Protein AF-A0A940KH64-F1 (afdb_monomer_lite)

Foldseek 3Di:
DDDDDDPPPDDPLVVLLVLLVVQWDWDDDDQKTWIAGNVVSLVVSCVDPSLVVLLVCVVVVDFDKDKDKAFAPDAWDDKDAPQWDADPRRGIIMHIDTSSCSSVPVRNPTMMIGD

pLDDT: mean 90.04, std 15.77, range [35.03, 98.44]

Sequence (115 aa):
HKSSKGDKQPDSADATFQDLVSIYKVTLNNGLFKKEVDTARYKQLMARKEANDIKQMADQGMEMIYSANFKLPRPVKHSSNPLLKVSDDKRTVTLRYNLLDIINDPAKYSFTIEY

Structure (mmCIF, N/CA/C/O backbone):
data_AF-A0A940KH64-F1
#
_entry.id   AF-A0A940KH64-F1
#
loop_
_atom_site.group_PDB
_atom_site.id
_atom_site.type_symbol
_atom_site.label_atom_id
_atom_site.label_alt_id
_atom_site.label_comp_id
_atom_site.label_asym_id
_atom_site.label_entity_id
_atom_site.label_seq_id
_atom_site.pdbx_PDB_ins_code
_atom_site.Cartn_x
_atom_site.Cartn_y
_atom_site.Cartn_z
_atom_site.occupancy
_atom_site.B_iso_or_equiv
_atom_site.auth_seq_id
_atom_site.auth_comp_id
_atom_site.auth_asym_id
_atom_site.auth_atom_id
_atom_site.pdbx_PDB_model_num
ATOM 1 N N . HIS A 1 1 ? 39.725 20.330 11.433 1.00 39.28 1 HIS A N 1
ATOM 2 C CA . HIS A 1 1 ? 38.336 19.832 11.383 1.00 39.28 1 HIS A CA 1
ATOM 3 C C . HIS A 1 1 ? 37.376 20.975 11.068 1.00 39.28 1 HIS A C 1
ATOM 5 O O . HIS A 1 1 ? 37.160 21.824 11.920 1.00 39.28 1 HIS A O 1
ATOM 11 N N . LYS A 1 2 ? 36.834 21.034 9.846 1.00 35.03 2 LYS A N 1
ATOM 12 C CA . LYS A 1 2 ? 35.682 21.880 9.501 1.00 35.03 2 LYS A CA 1
ATOM 13 C C . LYS A 1 2 ? 34.689 21.009 8.742 1.00 35.03 2 LYS A C 1
ATOM 15 O O . LYS A 1 2 ? 34.998 20.526 7.659 1.00 35.03 2 LYS A O 1
ATOM 20 N N . SER A 1 3 ? 33.542 20.775 9.367 1.00 43.34 3 SER A N 1
ATOM 21 C CA . SER A 1 3 ? 32.396 20.087 8.783 1.00 43.34 3 SER A CA 1
ATOM 22 C C . SER A 1 3 ? 31.807 20.960 7.679 1.00 43.34 3 SER A C 1
ATOM 24 O O . SER A 1 3 ? 31.315 22.051 7.964 1.00 43.34 3 SER A O 1
ATOM 26 N N . SER A 1 4 ? 31.864 20.492 6.432 1.00 43.09 4 SER A N 1
ATOM 27 C CA . SER A 1 4 ? 31.067 21.061 5.347 1.00 43.09 4 SER A CA 1
ATOM 28 C C . SER A 1 4 ? 29.786 20.243 5.228 1.00 43.09 4 SER A C 1
ATOM 30 O O . SER A 1 4 ? 29.837 19.022 5.082 1.00 43.09 4 SER A O 1
ATOM 32 N N . LYS A 1 5 ? 28.646 20.924 5.367 1.00 42.47 5 LYS A N 1
ATOM 33 C CA . LYS A 1 5 ? 27.305 20.389 5.129 1.00 42.47 5 LYS A CA 1
ATOM 34 C C . LYS A 1 5 ? 27.257 19.840 3.703 1.00 42.47 5 LYS A C 1
ATOM 36 O O . LYS A 1 5 ? 27.449 20.591 2.754 1.00 42.47 5 LYS A O 1
ATOM 41 N N . GLY A 1 6 ? 27.045 18.536 3.572 1.00 38.31 6 GLY A N 1
ATOM 42 C CA . GLY A 1 6 ? 26.693 17.931 2.298 1.00 38.31 6 GLY A CA 1
ATOM 43 C C . GLY A 1 6 ? 25.213 18.166 2.049 1.00 38.31 6 GLY A C 1
ATOM 44 O O . GLY A 1 6 ? 24.385 17.497 2.665 1.00 38.31 6 GLY A O 1
ATOM 45 N N . ASP A 1 7 ? 24.891 19.097 1.157 1.00 41.84 7 ASP A N 1
ATOM 46 C CA . ASP A 1 7 ? 23.627 19.066 0.427 1.00 41.84 7 ASP A CA 1
ATOM 47 C C . ASP A 1 7 ? 23.649 17.802 -0.442 1.00 41.84 7 ASP A C 1
ATOM 49 O O . ASP A 1 7 ? 24.141 17.796 -1.570 1.00 41.84 7 ASP A O 1
ATOM 53 N N . LYS A 1 8 ? 23.201 16.679 0.130 1.00 44.53 8 LYS A N 1
ATOM 54 C CA . LYS A 1 8 ? 22.920 15.473 -0.642 1.00 44.53 8 LYS A CA 1
ATOM 55 C C . LYS A 1 8 ? 21.658 15.747 -1.445 1.00 44.53 8 LYS A C 1
ATOM 57 O O . LYS A 1 8 ? 20.546 15.624 -0.937 1.00 44.53 8 LYS A O 1
ATOM 62 N N . GLN A 1 9 ? 21.848 16.138 -2.697 1.00 45.94 9 GLN A N 1
ATOM 63 C CA . GLN A 1 9 ? 20.864 15.883 -3.739 1.00 45.94 9 GLN A CA 1
ATOM 64 C C . GLN A 1 9 ? 20.433 14.413 -3.600 1.00 45.94 9 GLN A C 1
ATOM 66 O O . GLN A 1 9 ? 21.328 13.573 -3.478 1.00 45.94 9 GLN A O 1
ATOM 71 N N . PRO A 1 10 ? 19.130 14.086 -3.501 1.00 49.25 10 PRO A N 1
ATOM 72 C CA . PRO A 1 10 ? 18.728 12.697 -3.332 1.00 49.25 10 PRO A CA 1
ATOM 73 C C . PRO A 1 10 ? 19.308 11.904 -4.499 1.00 49.25 10 PRO A C 1
ATOM 75 O O . PRO A 1 10 ? 19.082 12.266 -5.659 1.00 49.25 10 PRO A O 1
ATOM 78 N N . ASP A 1 11 ? 20.088 10.867 -4.189 1.00 60.97 11 ASP A N 1
ATOM 79 C CA . ASP A 1 11 ? 20.487 9.885 -5.189 1.00 60.97 11 ASP A CA 1
ATOM 80 C C . ASP A 1 11 ? 19.204 9.438 -5.904 1.00 60.97 11 ASP A C 1
ATOM 82 O O . ASP A 1 11 ? 18.157 9.258 -5.275 1.00 60.97 11 ASP A O 1
ATOM 86 N N . SER A 1 12 ? 19.239 9.326 -7.233 1.00 69.56 12 SER A N 1
ATOM 87 C CA . SER A 1 12 ? 18.042 9.110 -8.063 1.00 69.56 12 SER A CA 1
ATOM 88 C C . SER A 1 12 ? 17.190 7.911 -7.612 1.00 69.56 12 SER A C 1
ATOM 90 O O . SER A 1 12 ? 15.969 7.906 -7.796 1.00 69.56 12 SER A O 1
ATOM 92 N N . ALA A 1 13 ? 17.814 6.928 -6.958 1.00 69.62 13 ALA A N 1
ATOM 93 C CA . ALA A 1 13 ? 17.157 5.788 -6.332 1.00 69.62 13 ALA A CA 1
ATOM 94 C C . ALA A 1 13 ? 16.252 6.179 -5.146 1.00 69.62 13 ALA A C 1
ATOM 96 O O . ALA A 1 13 ? 15.103 5.747 -5.108 1.00 69.62 13 ALA A O 1
ATOM 97 N N . ASP A 1 14 ? 16.706 7.040 -4.230 1.00 78.00 14 ASP A N 1
ATOM 98 C CA . ASP A 1 14 ? 15.936 7.461 -3.046 1.00 78.00 14 ASP A CA 1
ATOM 99 C C . ASP A 1 14 ? 14.661 8.213 -3.442 1.00 78.00 14 ASP A C 1
ATOM 101 O O . ASP A 1 14 ? 13.574 7.944 -2.921 1.00 78.00 14 ASP A O 1
ATOM 105 N N . ALA A 1 15 ? 14.770 9.106 -4.430 1.00 83.12 15 ALA A N 1
ATOM 106 C CA . ALA A 1 15 ? 13.614 9.799 -4.992 1.00 83.12 15 ALA A CA 1
ATOM 107 C C . ALA A 1 15 ? 12.624 8.812 -5.639 1.00 83.12 15 ALA A C 1
ATOM 109 O O . ALA A 1 15 ? 11.411 8.922 -5.457 1.00 83.12 15 ALA A O 1
ATOM 110 N N . THR A 1 16 ? 13.132 7.799 -6.345 1.00 83.69 16 THR A N 1
ATOM 111 C CA . THR A 1 16 ? 12.287 6.785 -6.993 1.00 83.69 16 THR A CA 1
ATOM 112 C C . THR A 1 16 ? 11.601 5.869 -5.968 1.00 83.69 16 THR A C 1
ATOM 114 O O . THR A 1 16 ? 10.430 5.521 -6.138 1.00 83.69 16 THR A O 1
ATOM 117 N N . PHE A 1 17 ? 12.265 5.535 -4.856 1.00 89.75 17 PHE A N 1
ATOM 118 C CA . PHE A 1 17 ? 11.654 4.802 -3.742 1.00 89.75 17 PHE A CA 1
ATOM 119 C C . PHE A 1 17 ? 10.537 5.594 -3.060 1.00 89.75 17 PHE A C 1
ATOM 121 O O . PHE A 1 17 ? 9.495 5.026 -2.724 1.00 89.75 17 PHE A O 1
ATOM 128 N N . GLN A 1 18 ? 10.702 6.907 -2.899 1.00 89.62 18 GLN A N 1
ATOM 129 C CA . GLN A 1 18 ? 9.633 7.769 -2.397 1.00 89.62 18 GLN A CA 1
ATOM 130 C C . GLN A 1 18 ? 8.446 7.835 -3.372 1.00 89.62 18 GLN A C 1
ATOM 132 O O . GLN A 1 18 ? 7.279 7.809 -2.954 1.00 89.62 18 GLN A O 1
ATOM 137 N N . ASP A 1 19 ? 8.725 7.856 -4.673 1.00 92.06 19 ASP A N 1
ATOM 138 C CA . ASP A 1 19 ? 7.688 7.875 -5.699 1.00 92.06 19 ASP A CA 1
ATOM 139 C C . ASP A 1 19 ? 6.885 6.567 -5.754 1.00 92.06 19 ASP A C 1
ATOM 141 O O . ASP A 1 19 ? 5.670 6.631 -5.947 1.00 92.06 19 ASP A O 1
ATOM 145 N N . LEU A 1 20 ? 7.493 5.403 -5.474 1.00 92.81 20 LEU A N 1
ATOM 146 C CA . LEU A 1 20 ? 6.775 4.121 -5.346 1.00 92.81 20 LEU A CA 1
ATOM 147 C C . LEU A 1 20 ? 5.663 4.164 -4.294 1.00 92.81 20 LEU A C 1
ATOM 149 O O . LEU A 1 20 ? 4.602 3.576 -4.485 1.00 92.81 20 LEU A O 1
ATOM 153 N N . VAL A 1 21 ? 5.868 4.869 -3.181 1.00 90.25 21 VAL A N 1
ATOM 154 C CA . VAL A 1 21 ? 4.830 5.020 -2.145 1.00 90.25 21 VAL A CA 1
ATOM 155 C C . VAL A 1 21 ? 3.792 6.075 -2.549 1.00 90.25 21 VAL A C 1
ATOM 157 O O . VAL A 1 21 ? 2.642 6.028 -2.111 1.00 90.25 21 VAL A O 1
ATOM 160 N N . SER A 1 22 ? 4.170 7.004 -3.425 1.00 93.62 22 SER A N 1
ATOM 161 C CA . SER A 1 22 ? 3.342 8.133 -3.866 1.00 93.62 22 SER A CA 1
ATOM 162 C C . SER A 1 22 ? 2.420 7.806 -5.051 1.00 93.62 22 SER A C 1
ATOM 164 O O . SER A 1 22 ? 1.5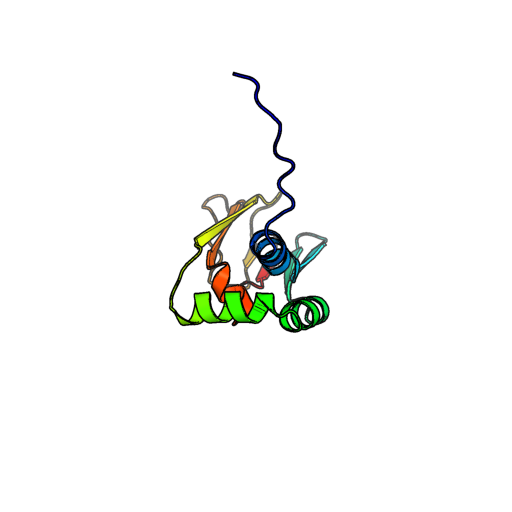82 8.637 -5.425 1.00 93.62 22 SER A O 1
ATOM 166 N N . ILE A 1 23 ? 2.510 6.592 -5.612 1.00 96.69 23 ILE A N 1
ATOM 167 C CA . ILE A 1 23 ? 1.608 6.103 -6.671 1.00 96.69 23 ILE A CA 1
ATOM 168 C C . ILE A 1 23 ? 0.200 5.778 -6.167 1.00 96.69 23 ILE A C 1
ATOM 170 O O . ILE A 1 23 ? -0.630 5.340 -6.953 1.00 96.69 23 ILE A O 1
ATOM 174 N N . TYR A 1 24 ? -0.082 5.919 -4.874 1.00 97.31 24 TYR A N 1
ATOM 175 C CA . TYR A 1 24 ? -1.402 5.629 -4.331 1.00 97.31 24 TYR A CA 1
ATOM 176 C C . TYR A 1 24 ? -2.220 6.899 -4.163 1.00 97.31 24 TYR A C 1
ATOM 178 O O . TYR A 1 24 ? -1.761 7.902 -3.614 1.00 97.31 24 TYR A O 1
ATOM 186 N N . LYS A 1 25 ? -3.486 6.812 -4.555 1.00 97.31 25 LYS A N 1
ATOM 187 C CA . LYS A 1 25 ? -4.514 7.761 -4.164 1.00 97.31 25 LYS A CA 1
ATOM 188 C C . LYS A 1 25 ? -5.074 7.349 -2.808 1.00 97.31 25 LYS A C 1
ATOM 190 O O . LYS A 1 25 ? -5.510 6.212 -2.621 1.00 97.31 25 LYS A O 1
ATOM 195 N N . VAL A 1 26 ? -5.092 8.293 -1.872 1.00 96.81 26 VAL A N 1
ATOM 196 C CA . VAL A 1 26 ? -5.712 8.126 -0.556 1.00 96.81 26 VAL A CA 1
ATOM 197 C C . VAL A 1 26 ? -6.997 8.941 -0.499 1.00 96.81 26 VAL A C 1
ATOM 199 O O . VAL A 1 26 ? -6.997 10.131 -0.803 1.00 96.81 26 VAL A O 1
ATOM 202 N N . THR A 1 27 ? -8.089 8.295 -0.100 1.00 97.50 27 THR A N 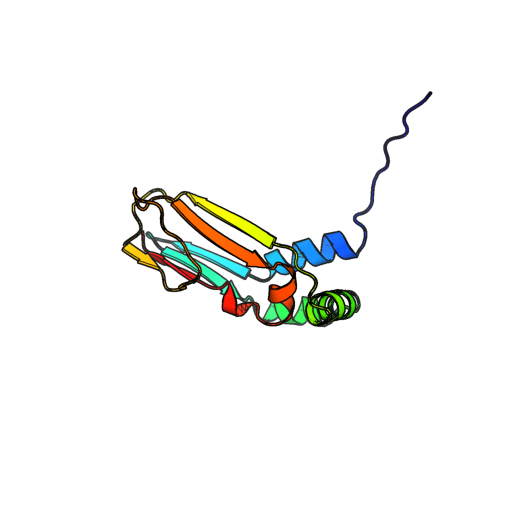1
ATOM 203 C CA . THR A 1 27 ? -9.386 8.930 0.143 1.00 97.50 27 THR A CA 1
ATOM 204 C C . THR A 1 27 ? -9.777 8.714 1.600 1.00 97.50 27 THR A C 1
ATOM 206 O O . THR A 1 27 ? -9.851 7.574 2.061 1.00 97.50 27 THR A O 1
ATOM 209 N N . LEU A 1 28 ? -10.037 9.813 2.311 1.00 96.25 28 LEU A N 1
ATOM 210 C CA . LEU A 1 28 ? -10.539 9.827 3.684 1.00 96.25 28 LEU A CA 1
ATOM 211 C C . LEU A 1 28 ? -11.899 10.527 3.691 1.00 96.25 28 LEU A C 1
ATOM 213 O O . LEU A 1 28 ? -11.970 11.714 3.380 1.00 96.25 28 LEU A O 1
ATOM 217 N N . ASN A 1 29 ? -12.979 9.809 4.001 1.00 94.75 29 ASN A N 1
ATOM 218 C CA . ASN A 1 29 ? -14.322 10.397 4.038 1.00 94.75 29 ASN A CA 1
ATOM 219 C C . ASN A 1 29 ? -15.276 9.586 4.924 1.00 94.75 29 ASN A C 1
ATOM 221 O O . ASN A 1 29 ? -15.358 8.379 4.762 1.00 94.75 29 ASN A O 1
ATOM 225 N N . ASN A 1 30 ? -16.029 10.227 5.823 1.00 92.25 30 ASN A N 1
ATOM 226 C CA . ASN A 1 30 ? -17.156 9.622 6.557 1.00 92.25 30 ASN A CA 1
ATOM 227 C C . ASN A 1 30 ? -16.899 8.236 7.193 1.00 92.25 30 ASN A C 1
ATOM 229 O O . ASN A 1 30 ? -17.778 7.381 7.207 1.00 92.25 30 ASN A O 1
ATOM 233 N N . GLY A 1 31 ? -15.715 8.007 7.773 1.00 96.31 31 GLY A N 1
ATOM 234 C CA . GLY A 1 31 ? -15.359 6.696 8.342 1.00 96.31 31 GLY A CA 1
ATOM 235 C C . GLY A 1 31 ? -14.803 5.696 7.331 1.00 96.31 31 GLY A C 1
ATOM 236 O O . GLY A 1 31 ? -14.702 4.515 7.625 1.00 96.31 31 GLY A O 1
ATOM 237 N N . LEU A 1 32 ? -14.439 6.158 6.141 1.00 97.44 32 LEU A N 1
ATOM 238 C CA . LEU A 1 32 ? -13.757 5.390 5.115 1.00 97.44 32 LEU A CA 1
ATOM 239 C C . LEU A 1 32 ? -12.310 5.861 5.011 1.00 97.44 32 LEU A C 1
ATOM 241 O O . LEU A 1 32 ? -12.052 7.054 4.838 1.00 97.44 32 LEU A O 1
ATOM 245 N N . PHE A 1 33 ? -11.380 4.914 5.037 1.00 97.94 33 PHE A N 1
ATOM 246 C CA . PHE A 1 33 ? -10.011 5.104 4.585 1.00 97.94 33 PHE A CA 1
ATOM 247 C C . PHE A 1 33 ? -9.739 4.139 3.440 1.00 97.94 33 PHE A C 1
ATOM 249 O O . PHE A 1 33 ? -9.591 2.935 3.635 1.00 97.94 33 PHE A O 1
ATOM 256 N N . LYS A 1 34 ? -9.666 4.688 2.230 1.00 98.19 34 LYS A N 1
ATOM 257 C CA . LYS A 1 34 ? -9.341 3.948 1.016 1.00 98.19 34 LYS A CA 1
ATOM 258 C C . LYS A 1 34 ? -7.968 4.361 0.501 1.00 98.19 34 LYS A C 1
ATOM 260 O O . LYS A 1 34 ? -7.674 5.550 0.394 1.00 98.19 34 LYS A O 1
ATOM 265 N N . LYS A 1 35 ? -7.154 3.374 0.150 1.00 97.75 35 LYS A N 1
ATOM 266 C CA . LYS A 1 35 ? -5.876 3.522 -0.544 1.00 97.75 35 LYS A CA 1
ATOM 267 C C . LYS A 1 35 ? -5.932 2.664 -1.801 1.00 97.75 35 LYS A C 1
ATOM 269 O O . LYS A 1 35 ? -6.113 1.454 -1.706 1.00 97.75 35 LYS A O 1
ATOM 274 N N . GLU A 1 36 ? -5.777 3.274 -2.965 1.00 97.81 36 GLU A N 1
ATOM 275 C CA . GLU A 1 36 ? -5.842 2.584 -4.257 1.00 97.81 36 GLU A CA 1
ATOM 276 C C . GLU A 1 36 ? -4.745 3.071 -5.199 1.00 97.81 36 GLU A C 1
ATOM 278 O O . GLU A 1 36 ? -4.243 4.183 -5.043 1.00 97.81 36 GLU A O 1
ATOM 283 N N . VAL A 1 37 ? -4.348 2.240 -6.161 1.00 97.94 37 VAL A N 1
ATOM 284 C CA . VAL A 1 37 ? -3.316 2.611 -7.136 1.00 97.94 37 VAL A CA 1
ATOM 285 C C . VAL A 1 37 ? -3.825 3.740 -8.032 1.00 97.94 37 VAL A C 1
ATOM 287 O O . VAL A 1 37 ? -4.839 3.610 -8.715 1.00 97.94 37 VAL A O 1
ATOM 290 N N . ASP A 1 38 ? -3.081 4.839 -8.080 1.00 97.94 38 ASP A N 1
ATOM 291 C CA . ASP A 1 38 ? -3.192 5.839 -9.131 1.00 97.94 38 ASP A CA 1
ATOM 292 C C . ASP A 1 38 ? -2.459 5.314 -10.370 1.00 97.94 38 ASP A C 1
ATOM 294 O O . ASP A 1 38 ? -1.235 5.399 -10.511 1.00 97.94 38 ASP A O 1
ATOM 298 N N . THR A 1 39 ? -3.234 4.724 -11.277 1.00 96.44 39 THR A N 1
ATOM 299 C CA . THR A 1 39 ? -2.700 4.095 -12.491 1.00 96.44 39 THR A CA 1
ATOM 300 C C . THR A 1 39 ? -1.939 5.070 -13.391 1.00 96.44 39 THR A C 1
ATOM 302 O O . THR A 1 39 ? -1.030 4.642 -14.102 1.00 96.44 39 THR A O 1
ATOM 305 N N . ALA A 1 40 ? -2.260 6.369 -13.363 1.00 96.44 40 ALA A N 1
ATOM 306 C CA . ALA A 1 40 ? -1.549 7.371 -14.149 1.00 96.44 40 ALA A CA 1
ATOM 307 C C . ALA A 1 40 ? -0.158 7.629 -13.562 1.00 96.44 40 ALA A C 1
ATOM 309 O O . ALA A 1 40 ? 0.833 7.581 -14.294 1.00 96.44 40 ALA A O 1
ATOM 310 N N . ARG A 1 41 ? -0.067 7.811 -12.237 1.00 96.12 41 ARG A N 1
ATOM 311 C CA . ARG A 1 41 ? 1.221 7.959 -11.537 1.00 96.12 41 ARG A CA 1
ATOM 312 C C . ARG A 1 41 ? 2.091 6.717 -11.672 1.00 96.12 41 ARG A C 1
ATOM 314 O O . ARG A 1 41 ? 3.282 6.841 -11.937 1.00 96.12 41 ARG A O 1
ATOM 321 N N . TYR A 1 42 ? 1.499 5.529 -11.556 1.00 96.06 42 TYR A N 1
ATOM 322 C CA . TYR A 1 42 ? 2.231 4.279 -11.749 1.00 96.06 42 TYR A CA 1
ATOM 323 C C . TYR A 1 42 ? 2.815 4.175 -13.165 1.00 96.06 42 TYR A C 1
ATOM 325 O O . TYR A 1 42 ? 4.004 3.919 -13.317 1.00 96.06 42 TYR A O 1
ATOM 333 N N . LYS A 1 43 ? 2.029 4.467 -14.211 1.00 95.69 43 LYS A N 1
ATOM 334 C CA . LYS A 1 43 ? 2.534 4.478 -15.597 1.00 95.69 43 LYS A CA 1
ATOM 335 C C . LYS A 1 43 ? 3.675 5.478 -15.798 1.00 95.69 43 LYS A C 1
ATOM 337 O O . LYS A 1 43 ? 4.649 5.152 -16.467 1.00 95.69 43 LYS A O 1
ATOM 342 N N . GLN A 1 44 ? 3.570 6.673 -15.214 1.00 95.00 44 GLN A N 1
ATOM 343 C CA . GLN A 1 44 ? 4.631 7.683 -15.279 1.00 95.00 44 GLN A CA 1
ATOM 344 C C . GLN A 1 44 ? 5.911 7.230 -14.571 1.00 95.00 44 GLN A C 1
ATOM 346 O O . GLN A 1 44 ? 7.001 7.492 -15.071 1.00 95.00 44 GLN A O 1
ATOM 351 N N . LEU A 1 45 ? 5.789 6.543 -13.433 1.00 94.19 45 LEU A N 1
ATOM 352 C CA . LEU A 1 45 ? 6.927 5.963 -12.725 1.00 94.19 45 LEU A CA 1
ATOM 353 C C . LEU A 1 45 ? 7.609 4.881 -13.570 1.00 94.19 45 LEU A C 1
ATOM 355 O O . LEU A 1 45 ? 8.820 4.926 -13.758 1.00 94.19 45 LEU A O 1
ATOM 359 N N . MET A 1 46 ? 6.828 3.955 -14.132 1.00 93.94 46 MET A N 1
ATOM 360 C CA . MET A 1 46 ? 7.342 2.835 -14.931 1.00 93.94 46 MET A CA 1
ATOM 361 C C . MET A 1 46 ? 7.984 3.261 -16.257 1.00 93.94 46 MET A C 1
ATOM 363 O O . MET A 1 46 ? 8.732 2.490 -16.847 1.00 93.94 46 MET A O 1
ATOM 367 N N . ALA A 1 47 ? 7.717 4.479 -16.732 1.00 94.31 47 ALA A N 1
ATOM 368 C CA . ALA A 1 47 ? 8.366 5.035 -17.918 1.00 94.31 47 ALA A CA 1
ATOM 369 C C . ALA A 1 47 ? 9.811 5.509 -17.661 1.00 94.31 47 ALA A C 1
ATOM 371 O O . ALA A 1 47 ? 10.524 5.838 -18.610 1.00 94.31 47 ALA A O 1
ATOM 372 N N . ARG A 1 48 ? 10.248 5.580 -16.397 1.00 92.38 48 ARG A N 1
ATOM 373 C CA . ARG A 1 48 ? 11.593 6.031 -16.018 1.00 92.38 48 ARG A CA 1
ATOM 374 C C . ARG A 1 48 ? 12.595 4.883 -16.086 1.00 92.38 48 ARG A C 1
ATOM 376 O O . ARG A 1 48 ? 12.251 3.734 -15.818 1.00 92.38 48 ARG A O 1
ATOM 383 N N . LYS A 1 49 ? 13.859 5.187 -16.394 1.00 90.62 49 LYS A N 1
ATOM 384 C CA . LYS A 1 49 ? 14.912 4.161 -16.486 1.00 90.62 49 LYS A CA 1
ATOM 385 C C . LYS A 1 49 ? 15.158 3.498 -15.127 1.00 90.62 49 LYS A C 1
ATOM 387 O O . LYS A 1 49 ? 15.329 2.286 -15.061 1.00 90.62 49 LYS A O 1
ATOM 392 N N . GLU A 1 50 ? 15.127 4.287 -14.063 1.00 91.38 50 GLU A N 1
ATOM 393 C CA . GLU A 1 50 ? 15.376 3.883 -12.679 1.00 91.38 50 GLU A CA 1
ATOM 394 C C . GLU A 1 50 ? 14.361 2.837 -12.189 1.00 91.38 50 GLU A C 1
ATOM 396 O O . GLU A 1 50 ? 14.688 1.995 -11.355 1.00 91.38 50 GLU A O 1
ATOM 401 N N . ALA A 1 51 ? 13.143 2.826 -12.744 1.00 92.12 51 ALA A N 1
ATOM 402 C CA . ALA A 1 51 ? 12.146 1.805 -12.433 1.00 92.12 51 ALA A CA 1
ATOM 403 C C . ALA A 1 51 ? 12.598 0.403 -12.880 1.00 92.12 51 ALA A C 1
ATOM 405 O O . ALA A 1 51 ? 12.322 -0.579 -12.195 1.00 92.12 51 ALA A O 1
ATOM 406 N N . ASN A 1 52 ? 13.340 0.291 -13.987 1.00 92.19 52 ASN A N 1
ATOM 407 C CA . ASN A 1 52 ? 13.884 -0.998 -14.422 1.00 92.19 52 ASN A CA 1
ATOM 408 C C . ASN A 1 52 ? 14.947 -1.515 -13.454 1.00 92.19 52 ASN A C 1
ATOM 410 O O . ASN A 1 52 ? 14.971 -2.709 -13.166 1.00 92.19 52 ASN A O 1
ATOM 414 N N . ASP A 1 53 ? 15.787 -0.622 -12.930 1.00 91.88 53 ASP A N 1
ATOM 415 C CA . ASP A 1 53 ? 16.832 -0.986 -11.974 1.00 91.88 53 ASP A CA 1
ATOM 416 C C . ASP A 1 53 ? 16.181 -1.524 -10.682 1.00 91.88 53 ASP A C 1
ATOM 418 O O . ASP A 1 53 ? 16.516 -2.612 -10.215 1.00 91.88 53 ASP A O 1
ATOM 422 N N . ILE A 1 54 ? 15.142 -0.852 -10.174 1.00 92.62 54 ILE A N 1
ATOM 423 C CA . ILE A 1 54 ? 14.362 -1.319 -9.014 1.00 92.62 54 ILE A CA 1
ATOM 424 C C . ILE A 1 54 ? 13.624 -2.635 -9.299 1.00 92.62 54 ILE A C 1
ATOM 426 O O . ILE A 1 54 ? 13.530 -3.503 -8.429 1.00 92.62 54 ILE A O 1
ATOM 430 N N . LYS A 1 55 ? 13.095 -2.814 -10.511 1.00 93.75 55 LYS A N 1
ATOM 431 C CA . LYS A 1 55 ? 12.446 -4.069 -10.896 1.00 93.75 55 LYS A CA 1
ATOM 432 C C . LYS A 1 55 ? 13.440 -5.231 -10.874 1.00 93.75 55 LYS A C 1
ATOM 434 O O . LYS A 1 55 ? 13.123 -6.274 -10.315 1.00 93.75 55 LYS A O 1
ATOM 439 N N . GLN A 1 56 ? 14.652 -5.037 -11.396 1.00 94.38 56 GLN A N 1
ATOM 440 C CA . GLN A 1 56 ? 15.708 -6.052 -11.323 1.00 94.38 56 GLN A CA 1
ATOM 441 C C . GLN A 1 56 ? 16.066 -6.394 -9.875 1.00 94.38 56 GLN A C 1
ATOM 443 O O . GLN A 1 56 ? 16.220 -7.568 -9.551 1.00 94.38 56 GLN A O 1
ATOM 448 N N . MET A 1 57 ? 16.140 -5.391 -8.995 1.00 94.06 57 MET A N 1
ATOM 449 C CA . MET A 1 57 ? 16.346 -5.608 -7.560 1.00 94.06 57 MET A CA 1
ATOM 450 C C . MET A 1 57 ? 15.261 -6.514 -6.956 1.00 94.06 57 MET A C 1
ATOM 452 O O . MET A 1 57 ? 15.577 -7.458 -6.232 1.00 94.06 57 MET A O 1
ATOM 456 N N . ALA A 1 58 ? 13.992 -6.247 -7.276 1.00 94.38 58 ALA A N 1
ATOM 457 C CA . ALA A 1 58 ? 12.866 -7.063 -6.829 1.00 94.38 58 ALA A CA 1
ATOM 458 C C . ALA A 1 58 ? 12.938 -8.498 -7.386 1.00 94.38 58 ALA A C 1
ATOM 460 O O . ALA A 1 58 ? 12.758 -9.459 -6.643 1.00 94.38 58 ALA A O 1
ATOM 461 N N . ASP A 1 59 ? 13.255 -8.649 -8.676 1.00 94.56 59 ASP A N 1
ATOM 462 C CA . ASP A 1 59 ? 13.330 -9.945 -9.364 1.00 94.56 59 ASP A CA 1
ATOM 463 C C . ASP A 1 59 ? 14.517 -10.803 -8.872 1.00 94.56 59 ASP A C 1
ATOM 465 O O . ASP A 1 59 ? 14.464 -12.032 -8.918 1.00 94.56 59 ASP A O 1
ATOM 469 N N . GLN A 1 60 ? 15.566 -10.173 -8.332 1.00 95.81 60 GLN A N 1
ATOM 470 C CA . GLN A 1 60 ? 16.674 -10.835 -7.628 1.00 95.81 60 GLN A CA 1
ATOM 471 C C . GLN A 1 60 ? 16.311 -11.290 -6.204 1.00 95.81 60 GLN A C 1
ATOM 473 O O . GLN A 1 60 ? 17.153 -11.858 -5.507 1.00 95.81 60 GLN A O 1
ATOM 478 N N . GLY A 1 61 ? 15.077 -11.047 -5.757 1.00 93.00 61 GLY A N 1
ATOM 479 C CA . GLY A 1 61 ? 14.602 -11.431 -4.431 1.00 93.00 61 GLY A CA 1
ATOM 480 C C . GLY A 1 61 ? 15.101 -10.523 -3.309 1.00 93.00 61 GLY A C 1
ATOM 481 O O . GLY A 1 61 ? 15.045 -10.918 -2.146 1.00 93.00 61 GLY A O 1
ATOM 482 N N . MET A 1 62 ? 15.596 -9.319 -3.623 1.00 94.31 62 MET A N 1
ATOM 483 C CA . MET A 1 62 ? 15.880 -8.348 -2.572 1.00 94.31 62 MET A CA 1
ATOM 484 C C . MET A 1 62 ? 14.577 -7.870 -1.936 1.00 94.31 62 MET A C 1
ATOM 486 O O . MET A 1 62 ? 13.571 -7.627 -2.606 1.00 94.31 62 MET A O 1
ATOM 490 N N . GLU A 1 63 ? 14.613 -7.701 -0.620 1.00 93.56 63 GLU A N 1
ATOM 491 C CA . GLU A 1 63 ? 13.472 -7.244 0.156 1.00 93.56 63 GLU A CA 1
ATOM 492 C C . GLU A 1 63 ? 13.804 -5.948 0.885 1.00 93.56 63 GLU A C 1
ATOM 494 O O . GLU A 1 63 ? 14.833 -5.816 1.547 1.00 93.56 63 GLU A O 1
ATOM 499 N N . MET A 1 64 ? 12.875 -5.003 0.818 1.00 94.50 64 MET A N 1
ATOM 500 C CA . MET A 1 64 ? 12.879 -3.797 1.631 1.00 94.50 64 MET A CA 1
ATOM 501 C C . MET A 1 64 ? 11.579 -3.748 2.419 1.00 94.50 64 MET A C 1
ATOM 503 O O . MET A 1 64 ? 10.561 -3.227 1.961 1.00 94.50 64 MET A O 1
ATOM 507 N N . ILE A 1 65 ? 11.594 -4.365 3.598 1.00 96.31 65 ILE A N 1
ATOM 508 C CA . ILE A 1 65 ? 10.395 -4.557 4.410 1.00 96.31 65 ILE A CA 1
ATOM 509 C C . ILE A 1 65 ? 10.096 -3.309 5.242 1.00 96.31 65 ILE A C 1
ATOM 511 O O . ILE A 1 65 ? 10.886 -2.909 6.094 1.00 96.31 65 ILE A O 1
ATOM 515 N N . TYR A 1 66 ? 8.896 -2.760 5.065 1.00 95.56 66 TYR A N 1
ATOM 516 C CA . TYR A 1 66 ? 8.365 -1.646 5.846 1.00 95.56 66 TYR A CA 1
ATOM 517 C C . TYR A 1 66 ? 7.088 -2.045 6.585 1.00 95.56 66 TYR A C 1
ATOM 519 O O . TYR A 1 66 ? 6.390 -2.998 6.231 1.00 95.56 66 TYR A O 1
ATOM 527 N N . SER A 1 67 ? 6.774 -1.292 7.639 1.00 96.38 67 SER A N 1
ATOM 528 C CA . SER A 1 67 ? 5.511 -1.396 8.371 1.00 96.38 67 SER A CA 1
ATOM 529 C C . SER A 1 67 ? 4.869 -0.019 8.486 1.00 96.38 67 SER A C 1
ATOM 531 O O . SER A 1 67 ? 5.435 0.884 9.097 1.00 96.38 67 SER A O 1
ATOM 533 N N . ALA A 1 68 ? 3.686 0.140 7.899 1.00 95.31 68 ALA A N 1
ATOM 534 C CA . ALA A 1 68 ? 2.860 1.329 8.061 1.00 95.31 68 ALA A CA 1
ATOM 535 C C . ALA A 1 68 ? 1.831 1.090 9.168 1.00 95.31 68 ALA A C 1
ATOM 537 O O . ALA A 1 68 ? 1.144 0.071 9.160 1.00 95.31 68 ALA A O 1
ATOM 538 N N . ASN A 1 69 ? 1.720 2.033 10.104 1.00 97.19 69 ASN A N 1
ATOM 539 C CA . ASN A 1 69 ? 0.756 1.983 11.200 1.00 97.19 69 ASN A CA 1
ATOM 540 C C . ASN A 1 69 ? -0.215 3.155 11.078 1.00 97.19 69 ASN A C 1
ATOM 542 O O . ASN A 1 69 ? 0.195 4.315 11.104 1.00 97.19 69 ASN A O 1
ATOM 546 N N . PHE A 1 70 ? -1.501 2.847 10.980 1.00 96.38 70 PHE A N 1
ATOM 547 C CA . PHE A 1 70 ? -2.576 3.818 10.841 1.00 96.38 70 PHE A CA 1
ATOM 548 C C . PHE A 1 70 ? -3.399 3.829 12.123 1.00 96.38 70 PHE A C 1
ATOM 550 O O . PHE A 1 70 ? -4.066 2.846 12.443 1.00 96.38 70 PHE A O 1
ATOM 557 N N . LYS A 1 71 ? -3.349 4.936 12.865 1.00 97.25 71 LYS A N 1
ATOM 558 C CA . LYS A 1 71 ? -4.213 5.156 14.029 1.00 97.25 71 LYS A CA 1
ATOM 559 C C . LYS A 1 71 ? -5.515 5.797 13.564 1.00 97.25 71 LYS A C 1
ATOM 561 O O . LYS A 1 71 ? -5.493 6.863 12.951 1.00 97.25 71 LYS A O 1
ATOM 566 N N . LEU A 1 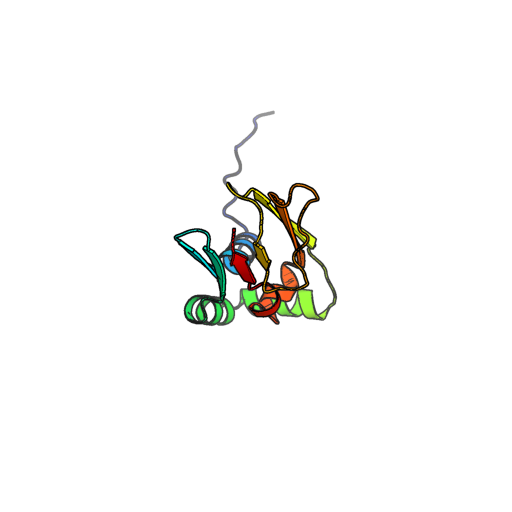72 ? -6.632 5.143 13.848 1.00 97.25 72 LEU A N 1
ATOM 567 C CA . LEU A 1 72 ? -7.966 5.559 13.441 1.00 97.25 72 LEU A CA 1
ATOM 568 C C . LEU A 1 72 ? -8.708 6.207 14.616 1.00 97.25 72 LEU A C 1
ATOM 570 O O . LEU A 1 72 ? -8.557 5.782 15.763 1.00 97.25 72 LEU A O 1
ATOM 574 N N . PRO A 1 73 ? -9.549 7.221 14.353 1.00 96.25 73 PRO A N 1
ATOM 575 C CA . PRO A 1 73 ? -10.305 7.906 15.401 1.00 96.25 73 PRO A CA 1
ATOM 576 C C . PRO A 1 73 ? -11.463 7.059 15.954 1.00 96.25 73 PRO A C 1
ATOM 578 O O . PRO A 1 73 ? -11.997 7.371 17.018 1.00 96.25 73 PRO A O 1
ATOM 581 N N . ARG A 1 74 ? -11.870 6.000 15.241 1.00 97.19 74 ARG A N 1
ATOM 582 C CA . ARG A 1 74 ? -12.929 5.065 15.639 1.00 97.19 74 ARG A CA 1
ATOM 583 C C . ARG A 1 74 ? -12.488 3.612 15.401 1.00 97.19 74 ARG A C 1
ATOM 585 O O . ARG A 1 74 ? -11.564 3.395 14.616 1.00 97.19 74 ARG A O 1
ATOM 592 N N . PRO A 1 75 ? -13.107 2.635 16.088 1.00 98.31 75 PRO A N 1
ATOM 593 C CA . PRO A 1 75 ? -12.837 1.216 15.868 1.00 98.31 75 PRO A CA 1
ATOM 594 C C . PRO A 1 75 ? -13.131 0.763 14.432 1.00 98.31 75 PRO A C 1
ATOM 596 O O . PRO A 1 75 ? -14.184 1.088 13.890 1.00 98.31 75 PRO A O 1
ATOM 599 N N . VAL A 1 76 ? -12.247 -0.053 13.858 1.00 98.19 76 VAL A N 1
ATOM 600 C CA . VAL A 1 76 ? -12.443 -0.727 12.570 1.00 98.19 76 VAL A CA 1
ATOM 601 C C . VAL A 1 76 ? -13.679 -1.621 12.619 1.00 98.19 76 VAL A C 1
ATOM 603 O O . VAL A 1 76 ? -13.864 -2.418 13.544 1.00 98.19 76 VAL A O 1
ATOM 606 N N . LYS A 1 77 ? -14.490 -1.516 11.570 1.00 97.81 77 LYS A N 1
ATOM 607 C CA . LYS A 1 77 ? -15.662 -2.349 11.292 1.00 97.81 77 LYS A CA 1
ATOM 608 C C . LYS A 1 77 ? -15.362 -3.390 10.221 1.00 97.81 77 LYS A C 1
ATOM 610 O O . LYS A 1 77 ? -15.754 -4.543 10.366 1.00 97.81 77 LYS A O 1
ATOM 615 N N . HIS A 1 78 ? -14.650 -2.986 9.170 1.00 97.25 78 HIS A N 1
ATOM 616 C CA . HIS A 1 78 ? -14.310 -3.839 8.037 1.00 97.25 78 HIS A CA 1
ATOM 617 C C . HIS A 1 78 ? -12.958 -3.441 7.430 1.00 97.25 78 HIS A C 1
ATOM 619 O O . HIS A 1 78 ? -12.592 -2.265 7.427 1.00 97.25 78 HIS A O 1
ATOM 625 N N . SER A 1 79 ? -12.233 -4.420 6.886 1.00 96.69 79 SER A N 1
ATOM 626 C CA . SER A 1 79 ? -11.007 -4.210 6.114 1.00 96.69 79 SER A CA 1
ATOM 627 C C . SER A 1 79 ? -10.990 -5.121 4.891 1.00 96.69 79 SER A C 1
ATOM 629 O O . SER A 1 79 ? -11.138 -6.334 5.027 1.00 96.69 79 SER A O 1
ATOM 631 N N . SER A 1 80 ? -10.751 -4.553 3.711 1.00 97.06 80 SER A N 1
ATOM 632 C CA . SER A 1 80 ? -10.847 -5.284 2.442 1.00 97.06 80 SER A CA 1
ATOM 633 C C . SER A 1 80 ? -9.582 -6.056 2.047 1.00 97.06 80 SER A C 1
ATOM 635 O O . SER A 1 80 ? -9.599 -6.763 1.045 1.00 97.06 80 SER A O 1
ATOM 637 N N . ASN A 1 81 ? -8.464 -5.867 2.758 1.00 96.38 81 ASN A N 1
ATOM 638 C CA . ASN A 1 8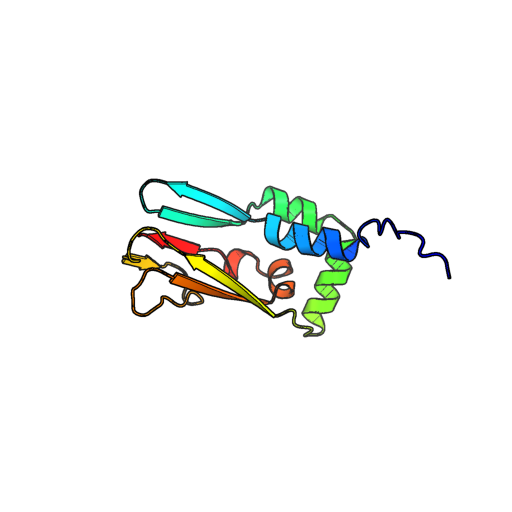1 ? -7.173 -6.462 2.409 1.00 96.38 81 ASN A CA 1
ATOM 639 C C . ASN A 1 81 ? -6.677 -7.380 3.544 1.00 96.38 81 ASN A C 1
ATOM 641 O O . ASN A 1 81 ? -6.503 -6.893 4.664 1.00 96.38 81 ASN A O 1
ATOM 645 N N . PRO A 1 82 ? -6.408 -8.673 3.271 1.00 96.50 82 PRO A N 1
ATOM 646 C CA . PRO A 1 82 ? -6.000 -9.648 4.286 1.00 96.50 82 PRO A CA 1
ATOM 647 C C . PRO A 1 82 ? -4.603 -9.395 4.877 1.00 96.50 82 PRO A C 1
ATOM 649 O O . PRO A 1 82 ? -4.264 -9.969 5.908 1.00 96.50 82 PRO 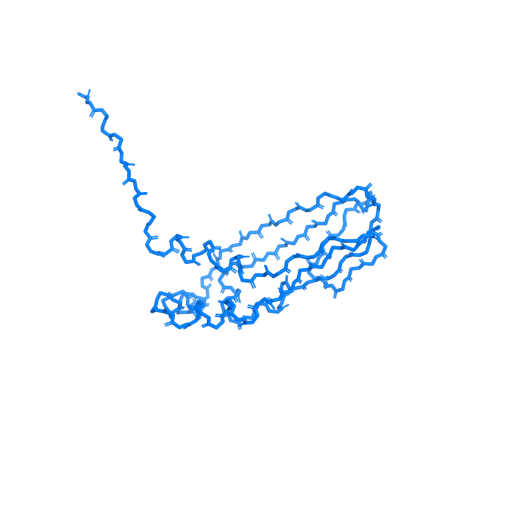A O 1
ATOM 652 N N . LEU A 1 83 ? -3.782 -8.545 4.252 1.00 96.88 83 LEU A N 1
ATOM 653 C CA . LEU A 1 83 ? -2.473 -8.147 4.781 1.00 96.88 83 LEU A CA 1
ATOM 654 C C . LEU A 1 83 ? -2.581 -7.143 5.938 1.00 96.88 83 LEU A C 1
ATOM 656 O O . LEU A 1 83 ? -1.590 -6.898 6.631 1.00 96.88 83 LEU A O 1
ATOM 660 N N . LEU A 1 84 ? -3.757 -6.544 6.142 1.00 97.94 84 LEU A N 1
ATOM 661 C CA . LEU A 1 84 ? -3.997 -5.616 7.237 1.00 97.94 84 LEU A CA 1
ATOM 662 C C . LEU A 1 84 ? -4.180 -6.375 8.549 1.00 97.94 84 LEU A C 1
ATOM 664 O O . LEU A 1 84 ? -5.034 -7.249 8.672 1.00 97.94 84 LEU A O 1
ATOM 668 N N . LYS A 1 85 ? -3.406 -5.983 9.558 1.00 98.31 85 LYS A N 1
ATOM 669 C CA . LYS A 1 85 ? -3.582 -6.442 10.936 1.00 98.31 85 LYS A CA 1
ATOM 670 C C . LYS A 1 85 ? -4.262 -5.353 11.743 1.00 98.31 85 LYS A C 1
ATOM 672 O O . LYS A 1 85 ? -3.773 -4.229 11.785 1.00 98.31 85 LYS A O 1
ATOM 677 N N . VAL A 1 86 ? -5.376 -5.689 12.378 1.00 98.00 86 VAL A N 1
ATOM 678 C CA . VAL A 1 86 ? -6.125 -4.787 13.257 1.00 98.00 86 VAL A CA 1
ATOM 679 C C . VAL A 1 86 ? -5.733 -5.090 14.705 1.00 98.00 86 VAL A C 1
ATOM 681 O O . VAL A 1 86 ? -5.658 -6.257 15.078 1.00 98.00 86 VAL A O 1
ATOM 684 N N . SER A 1 87 ? -5.449 -4.061 15.503 1.00 98.06 87 SER A N 1
ATOM 685 C CA . SER A 1 87 ? -5.146 -4.196 16.935 1.00 98.06 87 SER A CA 1
ATOM 686 C C . SER A 1 87 ? -6.356 -4.654 17.756 1.00 98.06 87 SER A C 1
ATOM 688 O O . SER A 1 87 ? -7.498 -4.541 17.313 1.00 98.06 87 SER A O 1
ATOM 690 N N . ASP A 1 88 ? -6.117 -5.097 18.992 1.00 97.81 88 ASP A N 1
ATOM 691 C CA . ASP A 1 88 ? -7.166 -5.587 19.901 1.00 97.81 88 ASP A CA 1
ATOM 692 C C . ASP A 1 88 ? -8.240 -4.528 20.208 1.00 97.81 88 ASP A C 1
ATOM 694 O O . ASP A 1 88 ? -9.434 -4.824 20.233 1.00 97.81 88 ASP A O 1
ATOM 698 N N . ASP A 1 89 ? -7.831 -3.263 20.369 1.00 97.12 89 ASP A N 1
ATOM 699 C CA . ASP A 1 89 ? -8.738 -2.118 20.555 1.00 97.12 89 ASP A CA 1
ATOM 700 C C . ASP A 1 89 ? -9.440 -1.674 19.257 1.00 97.12 89 ASP A C 1
ATOM 702 O O . ASP A 1 89 ? -10.262 -0.753 19.260 1.00 97.12 89 ASP A O 1
ATOM 706 N N . LYS A 1 90 ? -9.101 -2.327 18.140 1.00 98.00 90 LYS A N 1
ATOM 707 C CA . LYS A 1 90 ? -9.559 -2.067 16.776 1.00 98.00 90 LYS A CA 1
ATOM 708 C C . LYS A 1 90 ? -9.273 -0.661 16.263 1.00 98.00 90 LYS A C 1
ATOM 710 O O . LYS A 1 90 ? -9.893 -0.245 15.293 1.00 98.00 90 LYS A O 1
ATOM 715 N N . ARG A 1 91 ? -8.367 0.101 16.873 1.00 97.94 91 ARG A N 1
ATOM 716 C CA . ARG A 1 91 ? -8.082 1.493 16.472 1.00 97.94 91 ARG A CA 1
ATOM 717 C C . ARG A 1 91 ? -6.753 1.665 15.759 1.00 97.94 91 ARG A C 1
ATOM 719 O O . ARG A 1 91 ? -6.491 2.747 15.242 1.00 97.94 91 ARG A O 1
ATOM 726 N N . THR A 1 92 ? -5.925 0.632 15.692 1.00 98.25 92 THR A N 1
ATOM 727 C CA . THR A 1 92 ? -4.684 0.646 14.919 1.00 98.25 92 THR A CA 1
ATOM 728 C C . THR A 1 92 ? -4.749 -0.410 13.832 1.00 98.25 92 THR A C 1
ATOM 730 O O . THR A 1 92 ? -5.092 -1.562 14.087 1.00 98.25 92 THR A O 1
ATOM 733 N N . VAL A 1 93 ? -4.405 -0.012 12.612 1.00 98.12 93 VAL A N 1
ATOM 734 C CA . VAL A 1 93 ? -4.231 -0.928 11.489 1.00 98.12 93 VAL A CA 1
ATOM 735 C C . VAL A 1 93 ? -2.775 -0.910 11.058 1.00 98.12 93 VAL A C 1
ATOM 737 O O . VAL A 1 93 ? -2.218 0.151 10.784 1.00 98.12 93 VAL A O 1
ATOM 740 N N . THR A 1 94 ? -2.163 -2.083 10.978 1.00 98.44 94 THR A N 1
ATOM 741 C CA . THR A 1 94 ? -0.783 -2.265 10.537 1.00 98.44 94 THR A CA 1
ATOM 742 C C . THR A 1 94 ? -0.761 -2.945 9.175 1.00 98.44 94 THR A C 1
ATOM 744 O O . THR A 1 94 ? -1.377 -3.993 8.987 1.00 98.44 94 THR A O 1
ATOM 747 N N . LEU A 1 95 ? -0.004 -2.375 8.239 1.00 97.75 95 LEU A N 1
ATOM 748 C CA . LEU A 1 95 ? 0.323 -2.984 6.955 1.00 97.75 95 LEU A CA 1
ATOM 749 C C . LEU A 1 95 ? 1.829 -3.235 6.893 1.00 97.75 95 LEU A C 1
ATOM 751 O O . LEU A 1 95 ? 2.611 -2.284 6.849 1.00 97.75 95 LEU A O 1
ATOM 755 N N . ARG A 1 96 ? 2.230 -4.506 6.851 1.00 97.38 96 ARG A N 1
ATOM 756 C CA . ARG A 1 96 ? 3.606 -4.904 6.532 1.00 97.38 96 ARG A CA 1
ATOM 757 C C . ARG A 1 96 ? 3.709 -5.158 5.032 1.00 97.38 96 ARG A C 1
ATOM 759 O O . ARG A 1 96 ? 2.877 -5.876 4.485 1.00 97.38 96 ARG A O 1
ATOM 766 N N . TYR A 1 97 ? 4.707 -4.57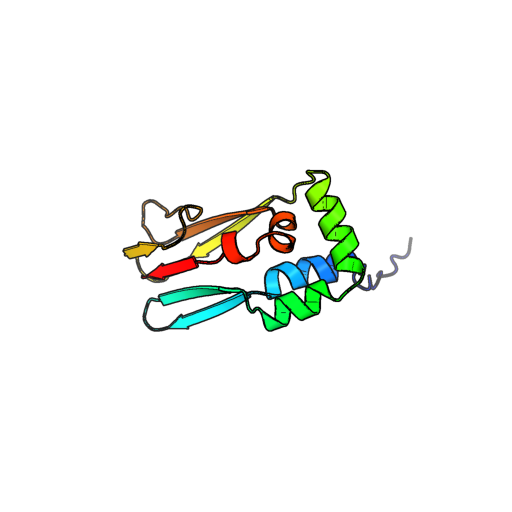7 4.378 1.00 96.06 97 TYR A N 1
ATOM 767 C CA . TYR A 1 97 ? 4.879 -4.687 2.931 1.00 96.06 97 TYR A CA 1
ATOM 768 C C . TYR A 1 97 ? 6.354 -4.687 2.533 1.00 96.06 97 TYR A C 1
ATOM 770 O O . TYR A 1 97 ? 7.187 -4.128 3.245 1.00 96.06 97 TYR A O 1
ATOM 778 N N . ASN A 1 98 ? 6.661 -5.303 1.393 1.00 96.50 98 ASN A N 1
ATOM 779 C CA . ASN A 1 98 ? 7.935 -5.118 0.708 1.00 96.50 98 ASN A CA 1
ATOM 780 C C . ASN A 1 98 ? 7.798 -3.916 -0.237 1.00 96.50 98 ASN A C 1
ATOM 782 O O . ASN A 1 98 ? 6.918 -3.912 -1.098 1.00 96.50 98 ASN A O 1
ATOM 786 N N . LEU A 1 99 ? 8.633 -2.889 -0.073 1.00 95.31 99 LEU A N 1
ATOM 787 C CA . LEU A 1 99 ? 8.624 -1.701 -0.931 1.00 95.31 99 LEU A CA 1
ATOM 788 C C . LEU A 1 99 ? 8.935 -2.063 -2.387 1.00 95.31 99 LEU A C 1
ATOM 790 O O . LEU A 1 99 ? 8.330 -1.500 -3.294 1.00 95.31 99 LEU A O 1
ATOM 794 N N . LEU A 1 100 ? 9.824 -3.034 -2.604 1.00 95.31 100 LEU A N 1
ATOM 795 C CA . LEU A 1 100 ? 10.200 -3.482 -3.943 1.00 95.31 100 LEU A CA 1
ATOM 796 C C . LEU A 1 100 ? 9.046 -4.190 -4.661 1.00 95.31 100 LEU A C 1
ATOM 798 O O . LEU A 1 100 ? 8.833 -3.942 -5.841 1.00 95.31 100 LEU A O 1
ATOM 802 N N . ASP A 1 101 ? 8.216 -4.962 -3.952 1.00 95.31 101 ASP A N 1
ATOM 803 C CA . ASP A 1 101 ? 7.032 -5.611 -4.540 1.00 95.31 101 ASP A CA 1
ATOM 804 C C . ASP A 1 101 ? 6.050 -4.611 -5.167 1.00 95.31 101 ASP A C 1
ATOM 806 O O . ASP A 1 101 ? 5.311 -4.979 -6.078 1.00 95.31 101 ASP A O 1
ATOM 810 N N . ILE A 1 102 ? 6.025 -3.356 -4.696 1.00 95.69 102 ILE A N 1
ATOM 811 C CA . ILE A 1 102 ? 5.119 -2.324 -5.221 1.00 95.69 102 ILE A CA 1
ATOM 812 C C . ILE A 1 102 ? 5.346 -2.102 -6.718 1.00 95.69 102 ILE A C 1
ATOM 814 O O . ILE A 1 102 ? 4.396 -1.806 -7.439 1.00 95.69 102 ILE A O 1
ATOM 818 N N . ILE A 1 103 ? 6.581 -2.261 -7.204 1.00 95.06 103 ILE A N 1
ATOM 819 C CA . ILE A 1 103 ? 6.877 -2.050 -8.621 1.00 95.06 103 ILE A CA 1
ATOM 820 C C . ILE A 1 103 ? 6.243 -3.119 -9.517 1.00 95.06 103 ILE A C 1
ATOM 822 O O . ILE A 1 103 ? 5.884 -2.834 -10.660 1.00 95.06 103 ILE A O 1
ATOM 826 N N . ASN A 1 104 ? 6.075 -4.329 -8.979 1.00 93.94 104 ASN A N 1
ATOM 827 C CA . ASN A 1 104 ? 5.550 -5.495 -9.679 1.00 93.94 104 ASN A CA 1
ATOM 828 C C . ASN A 1 104 ? 4.030 -5.619 -9.520 1.00 93.94 104 ASN A C 1
ATOM 830 O O . ASN A 1 104 ? 3.331 -5.870 -10.498 1.00 93.94 104 ASN A O 1
ATOM 834 N N . ASP A 1 105 ? 3.523 -5.424 -8.303 1.00 95.38 105 ASP A N 1
ATOM 835 C CA . ASP A 1 105 ? 2.099 -5.507 -7.985 1.00 95.38 105 ASP A CA 1
ATOM 836 C C . ASP A 1 105 ? 1.713 -4.442 -6.941 1.00 95.38 105 ASP A C 1
ATOM 838 O O . ASP A 1 105 ? 1.634 -4.717 -5.738 1.00 95.38 105 ASP A O 1
ATOM 842 N N . PRO A 1 106 ? 1.446 -3.197 -7.374 1.00 96.19 106 PRO A N 1
ATOM 843 C CA . PRO A 1 106 ? 1.008 -2.148 -6.460 1.00 96.19 106 PRO A CA 1
ATOM 844 C C . PRO A 1 106 ? -0.418 -2.395 -5.931 1.00 96.19 106 PRO A C 1
ATOM 846 O O . PRO A 1 106 ? -0.799 -1.887 -4.874 1.00 96.19 106 PRO A O 1
ATOM 849 N N . ALA A 1 107 ? -1.237 -3.195 -6.622 1.00 96.69 107 ALA A N 1
ATOM 850 C CA . ALA A 1 107 ? -2.609 -3.465 -6.198 1.00 96.69 107 ALA A CA 1
ATOM 851 C C . ALA A 1 107 ? -2.653 -4.314 -4.917 1.00 96.69 107 ALA A C 1
ATOM 853 O O . ALA A 1 107 ? -3.521 -4.079 -4.072 1.00 96.69 107 ALA A O 1
ATOM 854 N N . LYS A 1 108 ? -1.663 -5.196 -4.710 1.00 96.56 108 LYS A N 1
ATOM 855 C CA . LYS A 1 108 ? -1.458 -5.991 -3.482 1.00 96.56 108 LYS A CA 1
ATOM 856 C C . LYS A 1 108 ? -1.570 -5.182 -2.187 1.00 96.56 108 LYS A C 1
ATOM 858 O O . LYS A 1 108 ? -2.039 -5.698 -1.173 1.00 96.56 108 LYS A O 1
ATOM 863 N N . TYR A 1 109 ? -1.166 -3.910 -2.209 1.00 96.81 109 TYR A N 1
ATOM 864 C CA . TYR A 1 109 ? -1.145 -3.026 -1.036 1.00 96.81 109 TYR A CA 1
ATOM 865 C C . TYR A 1 109 ? -2.224 -1.935 -1.056 1.00 96.81 109 TYR A C 1
ATOM 867 O O . TYR A 1 109 ? -2.158 -0.979 -0.271 1.00 96.81 109 TYR A O 1
ATOM 875 N N . SER A 1 110 ? -3.210 -2.072 -1.945 1.00 97.62 110 SER A N 1
ATOM 876 C CA . SER A 1 110 ? -4.444 -1.286 -1.929 1.00 97.62 110 SER A CA 1
ATOM 877 C C . SER A 1 110 ? -5.421 -1.853 -0.904 1.00 97.62 110 SER A C 1
ATOM 879 O O . SER A 1 110 ? -5.483 -3.062 -0.685 1.00 97.62 110 SER A O 1
ATOM 881 N N . PHE A 1 111 ? -6.193 -0.991 -0.254 1.00 98.06 111 PHE A N 1
ATOM 882 C CA . PHE A 1 111 ? -7.154 -1.411 0.756 1.00 98.06 111 PHE A CA 1
ATOM 883 C C . PHE A 1 111 ? -8.278 -0.401 0.942 1.00 98.06 111 PHE A C 1
ATOM 885 O O . PHE A 1 111 ? -8.159 0.777 0.608 1.00 98.06 111 PHE A O 1
ATOM 892 N N . THR A 1 112 ? -9.353 -0.873 1.559 1.00 98.31 112 THR A N 1
ATOM 893 C CA . THR A 1 112 ? -10.417 -0.064 2.141 1.00 98.31 112 THR A CA 1
ATOM 894 C C . THR A 1 112 ? -10.590 -0.473 3.598 1.00 98.31 112 THR A C 1
ATOM 896 O O . THR A 1 112 ? -10.630 -1.665 3.902 1.00 98.31 112 THR A O 1
ATOM 899 N N . ILE A 1 113 ? -10.670 0.510 4.490 1.00 98.31 113 ILE A N 1
ATOM 900 C CA . ILE A 1 113 ? -10.971 0.340 5.909 1.00 98.31 113 ILE A CA 1
ATOM 901 C C . ILE A 1 113 ? -12.203 1.179 6.229 1.00 98.31 113 ILE A C 1
ATOM 903 O O . ILE A 1 113 ? -12.223 2.379 5.955 1.00 98.31 113 ILE A O 1
ATOM 907 N N . GLU A 1 114 ? -13.196 0.555 6.848 1.00 98.00 114 GLU A N 1
ATOM 908 C CA . GLU A 1 114 ? -14.345 1.240 7.436 1.00 98.00 114 GLU A CA 1
ATOM 909 C C . GLU A 1 114 ? -14.166 1.321 8.955 1.00 98.00 114 GLU A C 1
ATOM 911 O O . GLU A 1 114 ? -13.864 0.308 9.590 1.00 98.00 114 GLU A O 1
ATOM 916 N N . TYR A 1 115 ? -14.350 2.506 9.540 1.00 95.75 115 TYR A N 1
ATOM 917 C CA . TYR A 1 115 ? -14.220 2.812 10.971 1.00 95.75 115 TYR A CA 1
ATOM 918 C C . TYR A 1 115 ? -15.306 3.791 11.433 1.00 95.75 115 TYR A C 1
ATOM 920 O O . TYR A 1 115 ? -15.813 4.587 10.610 1.00 95.75 115 TYR A O 1
#

Secondary structure (DSSP, 8-state):
--------PPPHHHHHHHHHHHTEEEEEETTEEEEEE-HHHHHHHHTSHHHHHHHHHHHTT---EEEEEEE-SS---EES-TTEEEPTTS-EEEEEEETTHHHH-SGGG-EEEE-

Radius of gyration: 17.01 Å; chains: 1; bounding box: 56×33×38 Å